Protein AF-A0AAZ3NYT5-F1 (afdb_monomer_lite)

Structure (mmCIF, N/CA/C/O backbone):
data_AF-A0AAZ3NYT5-F1
#
_entry.id   AF-A0AAZ3NYT5-F1
#
loop_
_atom_site.group_PDB
_atom_site.id
_atom_site.type_symbol
_atom_site.label_atom_id
_atom_site.label_alt_id
_atom_site.label_comp_id
_atom_site.label_asym_id
_atom_site.label_entity_id
_atom_site.label_seq_id
_atom_site.pdbx_PDB_ins_code
_atom_site.Cartn_x
_atom_site.Cartn_y
_atom_site.Cartn_z
_atom_site.occupancy
_atom_site.B_iso_or_equiv
_atom_site.auth_seq_id
_atom_site.auth_comp_id
_atom_site.auth_asym_id
_atom_site.auth_atom_id
_atom_site.pdbx_PDB_model_num
ATOM 1 N N . ILE A 1 1 ? -1.717 22.206 35.532 1.00 54.22 1 ILE A N 1
ATOM 2 C CA . ILE A 1 1 ? -1.823 22.555 34.088 1.00 54.22 1 ILE A CA 1
ATOM 3 C C . ILE A 1 1 ? -0.735 21.880 33.231 1.00 54.22 1 ILE A C 1
ATOM 5 O O . ILE A 1 1 ? -1.071 21.355 32.182 1.00 54.22 1 ILE A O 1
ATOM 9 N N . ARG A 1 2 ? 0.535 21.779 33.668 1.00 53.47 2 ARG A N 1
ATOM 10 C CA . ARG A 1 2 ? 1.625 21.187 32.848 1.00 53.47 2 ARG A CA 1
ATOM 11 C C . ARG A 1 2 ? 1.492 19.693 32.482 1.00 53.47 2 ARG A C 1
ATOM 13 O O . ARG A 1 2 ? 2.011 19.296 31.449 1.00 53.47 2 ARG A O 1
ATOM 20 N N . ALA A 1 3 ? 0.798 18.876 33.276 1.00 55.97 3 ALA A N 1
ATOM 21 C CA . ALA A 1 3 ? 0.643 17.443 32.987 1.00 55.97 3 ALA A CA 1
ATOM 22 C C . ALA A 1 3 ? -0.309 17.149 31.809 1.00 55.97 3 ALA A C 1
ATOM 24 O O . ALA A 1 3 ? -0.093 16.179 31.092 1.00 55.97 3 ALA A O 1
ATOM 25 N N . ASN A 1 4 ? -1.310 18.009 31.580 1.00 53.81 4 ASN A N 1
ATOM 26 C CA . ASN A 1 4 ? -2.371 17.767 30.595 1.00 53.81 4 ASN A CA 1
ATOM 27 C C . ASN A 1 4 ? -1.892 17.975 29.144 1.00 53.81 4 ASN A C 1
ATOM 29 O O . ASN A 1 4 ? -2.213 17.192 28.257 1.00 53.81 4 ASN A O 1
ATOM 33 N N . ILE A 1 5 ? -1.025 18.972 28.933 1.00 59.97 5 ILE A N 1
ATOM 34 C CA . ILE A 1 5 ? -0.416 19.279 27.626 1.00 59.97 5 ILE A CA 1
ATOM 35 C C . ILE A 1 5 ? 0.586 18.180 27.223 1.00 59.97 5 ILE A C 1
ATOM 37 O O . ILE A 1 5 ? 0.685 17.798 26.059 1.00 59.97 5 ILE A O 1
ATOM 41 N N . ALA A 1 6 ? 1.316 17.617 28.194 1.00 60.28 6 ALA A N 1
ATOM 42 C CA . ALA A 1 6 ? 2.251 16.519 27.943 1.00 60.28 6 ALA A CA 1
ATOM 43 C C . ALA A 1 6 ? 1.533 15.201 27.594 1.00 60.28 6 ALA A C 1
ATOM 45 O O . ALA A 1 6 ? 2.042 14.423 26.785 1.00 60.28 6 ALA A O 1
ATOM 46 N N . SER A 1 7 ? 0.354 14.942 28.173 1.00 62.31 7 SER A N 1
ATOM 47 C CA . SER A 1 7 ? -0.487 13.799 27.795 1.00 62.31 7 SER A CA 1
ATOM 48 C C . SER A 1 7 ? -1.161 13.981 26.436 1.00 62.31 7 SER A C 1
ATOM 50 O O . SER A 1 7 ? -1.215 13.019 25.674 1.00 62.31 7 SER A O 1
ATOM 52 N N . GLU A 1 8 ? -1.604 15.196 26.097 1.00 65.94 8 GLU A N 1
ATOM 53 C CA . GLU A 1 8 ? -2.096 15.525 24.750 1.00 65.94 8 GLU A CA 1
ATOM 54 C C . GLU A 1 8 ? -1.008 15.301 23.698 1.00 65.94 8 GLU A C 1
ATOM 56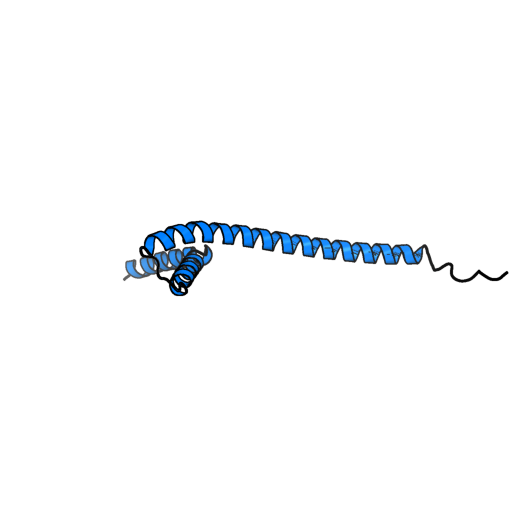 O O . GLU A 1 8 ? -1.253 14.615 22.711 1.00 65.94 8 GLU A O 1
ATOM 61 N N . SER A 1 9 ? 0.228 15.730 23.973 1.00 85.06 9 SER A N 1
ATOM 62 C CA . SER A 1 9 ? 1.361 15.505 23.070 1.00 85.06 9 SER A CA 1
ATOM 63 C C . SER A 1 9 ? 1.668 14.018 22.842 1.00 85.06 9 SER A C 1
ATOM 65 O O . SER A 1 9 ? 1.916 13.606 21.710 1.00 85.06 9 SER A O 1
ATOM 67 N N . LYS A 1 10 ? 1.613 13.179 23.888 1.00 89.50 10 LYS A N 1
ATOM 68 C CA . LYS A 1 10 ? 1.801 11.723 23.741 1.00 89.50 10 LYS A CA 1
ATOM 69 C C . LYS A 1 10 ? 0.672 11.073 22.944 1.00 89.50 10 LYS A C 1
ATOM 71 O O . LYS A 1 10 ? 0.935 10.200 22.121 1.00 89.50 10 LYS A O 1
ATOM 76 N N . ARG A 1 11 ? -0.571 11.498 23.178 1.00 90.19 11 ARG A N 1
ATOM 77 C CA . ARG A 1 11 ? -1.741 11.008 22.442 1.00 90.19 11 ARG A CA 1
ATOM 78 C C . ARG A 1 11 ? -1.658 11.380 20.963 1.00 90.19 11 ARG A C 1
ATOM 80 O O . ARG A 1 11 ? -1.862 10.512 20.125 1.00 90.19 11 ARG A O 1
ATOM 87 N N . GLU A 1 12 ? -1.317 12.625 20.646 1.00 92.81 12 GLU A N 1
ATOM 88 C CA . GLU A 1 12 ? -1.137 13.082 19.263 1.00 92.81 12 GLU A CA 1
ATOM 89 C C . GLU A 1 12 ? 0.006 12.351 18.560 1.00 92.81 12 GLU A C 1
ATOM 91 O O . GLU A 1 12 ? -0.140 11.951 17.409 1.00 92.81 12 GLU A O 1
ATOM 96 N N . GLN A 1 13 ? 1.135 12.129 19.239 1.00 91.94 13 GLN A N 1
ATOM 97 C CA . GLN A 1 13 ? 2.234 11.334 18.683 1.00 91.94 13 GLN A CA 1
ATOM 98 C C . GLN A 1 13 ? 1.791 9.903 18.373 1.00 91.94 13 GLN A C 1
ATOM 100 O O . GLN A 1 13 ? 2.121 9.380 17.310 1.00 91.94 13 GLN A O 1
ATOM 105 N N . PHE A 1 14 ? 1.020 9.284 19.270 1.00 92.94 14 PHE A N 1
ATOM 106 C CA . PHE A 1 14 ? 0.486 7.945 19.050 1.00 92.94 14 PHE A CA 1
ATOM 107 C C . PHE A 1 14 ? -0.517 7.913 17.892 1.00 92.94 14 PHE A C 1
ATOM 109 O O . PHE A 1 14 ? -0.440 7.033 17.043 1.00 92.94 14 PHE A O 1
ATOM 116 N N . GLN A 1 15 ? -1.401 8.906 17.798 1.00 92.38 15 GLN A N 1
ATOM 117 C CA . GLN A 1 15 ? -2.341 9.018 16.686 1.00 92.38 15 GLN A CA 1
ATOM 118 C C . GLN A 1 15 ? -1.611 9.180 15.345 1.00 92.38 15 GLN A C 1
ATOM 120 O O . GLN A 1 15 ? -1.868 8.416 14.421 1.00 92.38 15 GLN A O 1
ATOM 125 N N . ARG A 1 16 ? -0.639 10.097 15.262 1.00 92.75 16 ARG A N 1
ATOM 126 C CA . ARG A 1 16 ? 0.185 10.286 14.056 1.00 92.75 16 ARG A CA 1
ATOM 127 C C . ARG A 1 16 ? 0.961 9.031 13.681 1.00 92.75 16 ARG A C 1
ATOM 129 O O . ARG A 1 16 ? 1.182 8.780 12.503 1.00 92.75 16 ARG A O 1
ATOM 136 N N . TYR A 1 17 ? 1.411 8.262 14.670 1.00 92.56 17 TYR A N 1
ATOM 137 C CA . TYR A 1 17 ? 2.058 6.979 14.426 1.00 92.56 17 TYR A CA 1
ATOM 138 C C . TYR A 1 17 ? 1.090 5.984 13.777 1.00 92.56 17 TYR A C 1
ATOM 140 O O . TYR A 1 17 ? 1.448 5.386 12.767 1.00 92.56 17 TYR A O 1
ATOM 148 N N . LEU A 1 18 ? -0.131 5.847 14.304 1.00 92.00 18 LEU A N 1
ATOM 149 C CA . LEU A 1 18 ? -1.149 4.960 13.731 1.00 92.00 18 LEU A CA 1
ATOM 150 C C . LEU A 1 18 ? -1.580 5.391 12.324 1.00 92.00 18 LEU A C 1
ATOM 152 O O . LEU A 1 18 ? -1.759 4.534 11.463 1.00 92.00 18 LEU A O 1
ATOM 156 N N . GLU A 1 19 ? -1.713 6.698 12.088 1.00 86.94 19 GLU A N 1
ATOM 157 C CA . GLU A 1 19 ? -1.972 7.273 10.761 1.00 86.94 19 GLU A CA 1
ATOM 158 C C . GLU A 1 19 ? -0.822 6.959 9.800 1.00 86.94 19 GLU A C 1
ATOM 160 O O . GLU A 1 19 ? -1.035 6.370 8.746 1.00 86.94 19 GLU A O 1
ATOM 165 N N . LYS A 1 20 ? 0.422 7.274 10.185 1.00 83.94 20 LYS A N 1
ATOM 166 C CA . LYS A 1 20 ? 1.601 7.045 9.339 1.00 83.94 20 LYS A CA 1
ATOM 167 C C . LYS A 1 20 ? 1.846 5.562 9.049 1.00 83.94 20 LYS A C 1
ATOM 169 O O . LYS A 1 20 ? 2.383 5.237 7.998 1.00 83.94 20 LYS A O 1
ATOM 174 N N . ALA A 1 21 ? 1.498 4.680 9.981 1.00 84.25 21 ALA A N 1
ATOM 175 C CA . ALA A 1 21 ? 1.612 3.235 9.816 1.00 84.25 21 ALA A CA 1
ATOM 176 C C . ALA A 1 21 ? 0.416 2.606 9.072 1.00 84.25 21 ALA A C 1
ATOM 178 O O . ALA A 1 21 ? 0.377 1.387 8.943 1.00 84.25 21 ALA A O 1
ATOM 179 N N . GLY A 1 22 ? -0.576 3.394 8.631 1.00 84.88 22 GLY A N 1
ATOM 180 C CA . GLY A 1 22 ? -1.739 2.898 7.881 1.00 84.88 22 GLY A CA 1
ATOM 181 C C . GLY A 1 22 ? -2.734 2.075 8.710 1.00 84.88 22 GLY A C 1
ATOM 182 O O . GLY A 1 22 ? -3.626 1.426 8.159 1.00 84.88 22 GLY A O 1
ATOM 183 N N . VAL A 1 23 ? -2.616 2.088 10.045 1.00 88.88 23 VAL A N 1
ATOM 184 C CA . VAL A 1 23 ? -3.490 1.311 10.942 1.00 88.88 23 VAL A CA 1
ATOM 185 C C . VAL A 1 23 ? -4.919 1.841 10.890 1.00 88.88 23 VAL A C 1
ATOM 187 O O . VAL A 1 23 ? -5.866 1.056 10.859 1.00 88.88 23 VAL A O 1
ATOM 190 N N . LEU A 1 24 ? -5.086 3.168 10.868 1.00 89.38 24 LEU A N 1
ATOM 191 C CA . LEU A 1 24 ? -6.415 3.780 10.803 1.00 89.38 24 LEU A CA 1
ATOM 192 C C . LEU A 1 24 ? -7.107 3.494 9.468 1.00 89.38 24 LEU A C 1
ATOM 194 O O . LEU A 1 24 ? -8.293 3.169 9.466 1.00 89.38 24 LEU A O 1
ATOM 198 N N . ASP A 1 25 ? -6.368 3.545 8.360 1.00 85.62 25 ASP A N 1
ATOM 199 C CA . ASP A 1 25 ? -6.907 3.258 7.029 1.00 85.62 25 ASP A CA 1
ATOM 200 C C . ASP A 1 25 ? -7.318 1.787 6.905 1.00 85.62 25 ASP A C 1
ATOM 202 O O . ASP A 1 25 ? -8.416 1.486 6.441 1.00 85.62 25 ASP A O 1
ATOM 206 N N . SER A 1 26 ? -6.498 0.870 7.428 1.00 88.06 26 SER A N 1
ATOM 207 C CA . SER A 1 26 ? -6.813 -0.565 7.460 1.00 88.06 26 SER A CA 1
ATOM 208 C C . SER A 1 26 ? -8.065 -0.859 8.293 1.00 88.06 26 SER A C 1
ATOM 210 O O . SER A 1 26 ? -8.962 -1.572 7.844 1.00 88.06 26 SER A O 1
ATOM 212 N N . LEU A 1 27 ? -8.167 -0.277 9.496 1.00 91.00 27 LEU A N 1
ATOM 213 C CA . LEU A 1 27 ? -9.357 -0.410 10.343 1.00 91.00 27 LEU A CA 1
ATOM 214 C C . LEU A 1 27 ? -10.602 0.162 9.658 1.00 91.00 27 LEU A C 1
ATOM 216 O O . LEU A 1 27 ? -11.664 -0.456 9.707 1.00 91.00 27 LEU A O 1
ATOM 220 N N . THR A 1 28 ? -10.467 1.319 9.008 1.00 90.56 28 THR A N 1
ATOM 221 C CA . THR A 1 28 ? -11.563 1.962 8.277 1.00 90.56 28 THR A CA 1
ATOM 222 C C . THR A 1 28 ? -12.028 1.086 7.120 1.00 90.56 28 THR A C 1
ATOM 224 O O . THR A 1 28 ? -13.226 0.860 6.994 1.00 90.56 28 THR A O 1
ATOM 227 N N . SER A 1 29 ? -11.101 0.529 6.336 1.00 88.81 29 SER A N 1
ATOM 228 C CA . SER A 1 29 ? -11.401 -0.365 5.213 1.00 88.81 29 SER A CA 1
ATOM 229 C C . SER A 1 29 ? -12.163 -1.619 5.655 1.00 88.81 29 SER A C 1
ATOM 231 O O . SER A 1 29 ? -13.224 -1.923 5.114 1.00 88.81 29 SER A O 1
ATOM 233 N N . VAL A 1 30 ? -11.704 -2.303 6.710 1.00 91.38 30 VAL A N 1
ATOM 234 C CA . VAL A 1 30 ? -12.381 -3.510 7.223 1.00 91.38 30 VAL A CA 1
ATOM 235 C C . VAL A 1 30 ? -13.771 -3.193 7.784 1.00 91.38 30 VAL A C 1
ATOM 237 O O . VAL A 1 30 ? -14.710 -3.969 7.596 1.00 91.38 30 VAL A O 1
ATOM 240 N N . LEU A 1 31 ? -13.931 -2.052 8.462 1.00 92.25 31 LEU A N 1
ATOM 241 C CA . LEU A 1 31 ? -15.243 -1.599 8.933 1.00 92.25 31 LEU A CA 1
ATOM 242 C C . LEU A 1 31 ? -16.173 -1.234 7.771 1.00 92.25 31 LEU A C 1
ATOM 244 O O . LEU A 1 31 ? -17.370 -1.502 7.862 1.00 92.25 31 LEU A O 1
ATOM 248 N N . LEU A 1 32 ? -15.636 -0.662 6.691 1.00 90.81 32 LEU A N 1
ATOM 249 C CA . LEU A 1 32 ? -16.385 -0.379 5.470 1.00 90.81 32 LEU A CA 1
ATOM 250 C C . LEU A 1 32 ? -16.856 -1.677 4.809 1.00 90.81 32 LEU A C 1
ATOM 252 O O . LEU A 1 32 ? -18.039 -1.805 4.521 1.00 90.81 32 LEU A O 1
ATOM 256 N N . ALA A 1 33 ? -15.975 -2.672 4.675 1.00 90.25 33 ALA A N 1
ATOM 257 C CA . ALA A 1 33 ? -16.320 -3.989 4.142 1.00 90.25 33 ALA A CA 1
ATOM 258 C C . ALA A 1 33 ? -17.426 -4.661 4.974 1.00 90.25 33 ALA A C 1
ATOM 260 O O . ALA A 1 33 ? -18.414 -5.159 4.437 1.00 90.25 33 ALA A O 1
ATOM 261 N N . LEU A 1 34 ? -17.327 -4.594 6.308 1.00 93.25 34 LEU A N 1
ATOM 262 C CA . LEU A 1 34 ? -18.396 -5.075 7.184 1.00 93.25 34 LEU A CA 1
ATOM 263 C C . LEU A 1 34 ? -19.695 -4.276 6.998 1.00 93.25 34 LEU A C 1
ATOM 265 O O . LEU A 1 34 ? -20.786 -4.838 7.110 1.00 93.25 34 LEU A O 1
ATOM 269 N N . TYR A 1 35 ? -19.610 -2.966 6.763 1.00 92.19 35 TYR A N 1
ATOM 270 C CA . TYR A 1 35 ? -20.768 -2.106 6.524 1.00 92.19 35 TYR A CA 1
ATOM 271 C C . TYR A 1 35 ? -21.458 -2.415 5.190 1.00 92.19 35 TYR A C 1
ATOM 273 O O . TYR A 1 35 ? -22.688 -2.460 5.154 1.00 92.19 35 TYR A O 1
ATOM 281 N N . GLU A 1 36 ? -20.691 -2.692 4.142 1.00 92.38 36 GLU A N 1
ATOM 282 C CA . GLU A 1 36 ? -21.186 -3.044 2.811 1.00 92.38 36 GLU A CA 1
ATOM 283 C C . GLU A 1 36 ? -21.808 -4.440 2.762 1.00 92.38 36 GLU A C 1
ATOM 285 O O . GLU A 1 36 ? -22.612 -4.704 1.868 1.00 92.38 36 GLU A O 1
ATOM 290 N N . GLU A 1 37 ? -21.512 -5.306 3.742 1.00 91.69 37 GLU A N 1
ATOM 291 C CA . GLU A 1 37 ? -22.027 -6.665 3.674 1.00 91.69 37 GLU A CA 1
ATOM 292 C C . GLU A 1 37 ? -23.552 -6.752 3.708 1.00 91.69 37 GLU A C 1
ATOM 294 O O . GLU A 1 37 ? -24.208 -6.213 4.614 1.00 91.69 37 GLU A O 1
ATOM 299 N N . THR A 1 38 ? -24.086 -7.467 2.717 1.00 84.44 38 THR A N 1
ATOM 300 C CA . THR A 1 38 ? -25.529 -7.621 2.477 1.00 84.44 38 THR A CA 1
ATOM 301 C C . THR A 1 38 ? -26.168 -8.536 3.516 1.00 84.44 38 THR A C 1
ATOM 303 O O . THR A 1 38 ? -27.241 -8.230 4.038 1.00 84.44 38 THR A O 1
ATOM 306 N N . GLU A 1 39 ? -25.461 -9.602 3.893 1.00 90.38 39 GLU A N 1
ATOM 307 C CA . GLU A 1 39 ? -25.802 -10.480 5.006 1.00 90.38 39 GLU A CA 1
ATOM 308 C C . GLU A 1 39 ? -24.818 -10.245 6.151 1.00 90.38 39 GLU A C 1
ATOM 310 O O . GLU A 1 39 ? -23.648 -10.624 6.090 1.00 90.38 39 GLU A O 1
ATOM 315 N N . LYS A 1 40 ? -25.280 -9.589 7.224 1.00 89.00 40 LYS A N 1
ATOM 316 C CA . LYS A 1 40 ? -24.402 -9.294 8.360 1.00 89.00 40 LYS A CA 1
ATOM 317 C C . LYS A 1 40 ? -23.929 -10.593 9.019 1.00 89.00 40 LYS A C 1
ATOM 319 O O . LYS A 1 40 ? -24.764 -11.422 9.386 1.00 89.00 40 LYS A O 1
ATOM 324 N N . PRO A 1 41 ? -22.612 -10.762 9.235 1.00 89.62 41 PRO A N 1
ATOM 325 C CA . PRO A 1 41 ? -22.093 -11.957 9.872 1.00 89.62 41 PRO A CA 1
ATOM 326 C C . PRO A 1 41 ? -22.625 -12.062 11.302 1.00 89.62 41 PRO A C 1
ATOM 328 O O . PRO A 1 41 ? -22.625 -11.086 12.054 1.00 89.62 41 PRO A O 1
ATOM 331 N N . ASN A 1 42 ? -22.999 -13.278 11.706 1.00 89.12 42 ASN A N 1
ATOM 332 C CA . ASN A 1 42 ? -23.472 -13.566 13.066 1.00 89.12 42 ASN A CA 1
ATOM 333 C C . ASN A 1 42 ? -22.450 -13.168 14.146 1.00 89.12 42 ASN A C 1
ATOM 335 O O . ASN A 1 42 ? -22.827 -12.866 15.276 1.00 89.12 42 ASN A O 1
ATOM 339 N N . ASN A 1 43 ? -21.158 -13.155 13.797 1.00 92.81 43 ASN A N 1
ATOM 340 C CA . ASN A 1 43 ? -20.092 -12.646 14.647 1.00 92.81 43 ASN A CA 1
ATOM 341 C C . ASN A 1 43 ? -19.225 -11.626 13.894 1.00 92.81 43 ASN A C 1
ATOM 343 O O . ASN A 1 43 ? -18.236 -11.974 13.247 1.00 92.81 43 ASN A O 1
ATOM 347 N N . ALA A 1 44 ? -19.575 -10.347 14.025 1.00 91.25 44 ALA A N 1
ATOM 348 C CA . ALA A 1 44 ? -18.809 -9.240 13.456 1.00 91.25 44 ALA A CA 1
ATOM 349 C C . ALA A 1 44 ? -17.352 -9.204 13.948 1.00 91.25 44 ALA A C 1
ATOM 351 O O . ALA A 1 44 ? -16.451 -8.841 13.198 1.00 91.25 44 ALA A O 1
ATOM 352 N N . LEU A 1 45 ? -17.094 -9.606 15.195 1.00 91.00 45 LEU A N 1
ATOM 353 C CA . LEU A 1 45 ? -15.750 -9.554 15.763 1.00 91.00 45 LEU A CA 1
ATOM 354 C C . LEU A 1 45 ? -14.812 -10.567 15.091 1.00 91.00 45 LEU A C 1
ATOM 356 O O . LEU A 1 45 ? -13.633 -10.277 14.893 1.00 91.00 45 LEU A O 1
ATOM 360 N N . ASP A 1 46 ? -15.329 -11.738 14.718 1.00 92.69 46 ASP A N 1
ATOM 361 C CA . ASP A 1 46 ? -14.549 -12.739 13.986 1.00 92.69 46 ASP A CA 1
AT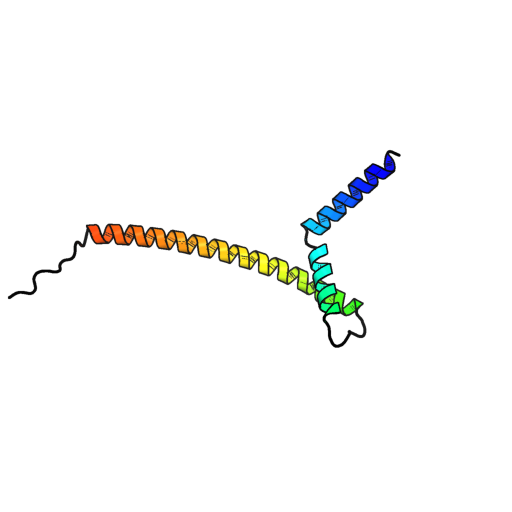OM 362 C C . ASP A 1 46 ? -14.319 -12.324 12.529 1.00 92.69 46 ASP A C 1
ATOM 364 O O . ASP A 1 46 ? -13.208 -12.502 12.028 1.00 92.69 46 ASP A O 1
ATOM 368 N N . PHE A 1 47 ? -15.303 -11.675 11.892 1.00 91.94 47 PHE A N 1
ATOM 369 C CA . PHE A 1 47 ? -15.124 -11.054 10.575 1.00 91.94 47 PHE A CA 1
ATOM 370 C C . PHE A 1 47 ? -13.962 -10.054 10.587 1.00 91.94 47 PHE A C 1
ATOM 372 O O . PHE A 1 47 ? -13.066 -10.146 9.745 1.00 91.94 47 PHE A O 1
ATOM 379 N N . LEU A 1 48 ? -13.930 -9.149 11.578 1.00 90.88 48 LEU A N 1
ATOM 380 C CA . LEU A 1 48 ? -12.845 -8.178 11.729 1.00 90.88 48 LEU A CA 1
ATOM 381 C C . LEU A 1 48 ? -11.487 -8.872 11.873 1.00 90.88 48 LEU A C 1
ATOM 383 O O . LEU A 1 48 ? -10.557 -8.520 11.158 1.00 90.88 48 LEU A O 1
ATOM 387 N N . LYS A 1 49 ? -11.356 -9.865 12.764 1.00 88.75 49 LYS A N 1
ATOM 388 C CA . LYS A 1 49 ? -10.078 -10.575 12.979 1.00 88.75 49 LYS A CA 1
ATOM 389 C C . LYS A 1 49 ? -9.536 -11.201 11.695 1.00 88.75 49 LYS A C 1
ATOM 391 O O . LYS A 1 49 ? -8.336 -11.131 11.452 1.00 88.75 49 LYS A O 1
ATOM 396 N N . GLN A 1 50 ? -10.410 -11.818 10.902 1.00 87.69 50 GLN A N 1
ATOM 397 C CA . GLN A 1 50 ? -10.026 -12.449 9.640 1.00 87.69 50 GLN A CA 1
ATOM 398 C C . GLN A 1 50 ? -9.576 -11.404 8.615 1.00 87.69 50 GLN A C 1
ATOM 400 O O . GLN A 1 50 ? -8.494 -11.528 8.048 1.00 87.69 50 GLN A O 1
ATOM 405 N N . HIS A 1 51 ? -10.360 -10.341 8.434 1.00 86.31 51 HIS A N 1
ATOM 406 C CA . HIS A 1 51 ? -10.092 -9.327 7.414 1.00 86.31 51 HIS A CA 1
ATOM 407 C C . HIS A 1 51 ? -8.921 -8.406 7.773 1.00 86.31 51 HIS A C 1
ATOM 409 O O . HIS A 1 51 ? -8.170 -8.014 6.887 1.00 86.31 51 HIS A O 1
ATOM 415 N N . LEU A 1 52 ? -8.685 -8.122 9.058 1.00 85.00 52 LEU A N 1
ATOM 416 C CA . LEU A 1 52 ? -7.482 -7.407 9.501 1.00 85.00 52 LEU A CA 1
ATOM 417 C C . LEU A 1 52 ? -6.194 -8.196 9.226 1.00 85.00 52 LEU A C 1
ATOM 419 O O . LEU A 1 52 ? -5.170 -7.589 8.923 1.00 85.00 52 LEU A O 1
ATOM 423 N N . GLY A 1 53 ? -6.237 -9.530 9.323 1.00 74.00 53 GLY A N 1
ATOM 424 C CA . GLY A 1 53 ? -5.090 -10.381 8.997 1.00 74.00 53 GLY A CA 1
ATOM 425 C C . GLY A 1 53 ? -4.716 -10.339 7.513 1.00 74.00 53 GLY A C 1
ATOM 426 O O . GLY A 1 53 ? -3.539 -10.416 7.182 1.00 74.00 53 GLY A O 1
ATOM 427 N N . VAL A 1 54 ? -5.706 -10.171 6.632 1.00 70.38 54 VAL A N 1
ATOM 428 C CA . VAL A 1 54 ? -5.514 -10.119 5.173 1.00 70.38 54 VAL A CA 1
ATOM 429 C C . VAL A 1 54 ? -5.163 -8.707 4.694 1.00 70.38 54 VAL A C 1
ATOM 431 O O . VAL A 1 54 ? -4.246 -8.547 3.892 1.00 70.38 54 VAL A O 1
ATOM 434 N N . ALA A 1 55 ? -5.814 -7.676 5.240 1.00 66.69 55 ALA A N 1
ATOM 435 C CA . ALA A 1 55 ? -5.599 -6.281 4.846 1.00 66.69 55 ALA A CA 1
ATOM 436 C C . ALA A 1 55 ? -4.137 -5.821 5.027 1.00 66.69 55 ALA A C 1
ATOM 438 O O . ALA A 1 55 ? -3.620 -5.044 4.226 1.00 66.69 55 ALA A O 1
ATOM 439 N N . GLY A 1 56 ? -3.442 -6.331 6.052 1.00 63.34 56 GLY A N 1
ATOM 440 C CA . GLY A 1 56 ? -2.018 -6.044 6.257 1.00 63.34 56 GLY A CA 1
ATOM 441 C C . GLY A 1 56 ? -1.101 -6.659 5.191 1.00 63.34 56 GLY A C 1
ATOM 442 O O . GLY A 1 56 ? -0.045 -6.101 4.902 1.00 63.34 56 GLY A O 1
ATOM 443 N N . GLN A 1 57 ? -1.507 -7.780 4.592 1.00 63.66 57 GLN A N 1
ATOM 444 C CA . GLN A 1 57 ? -0.755 -8.48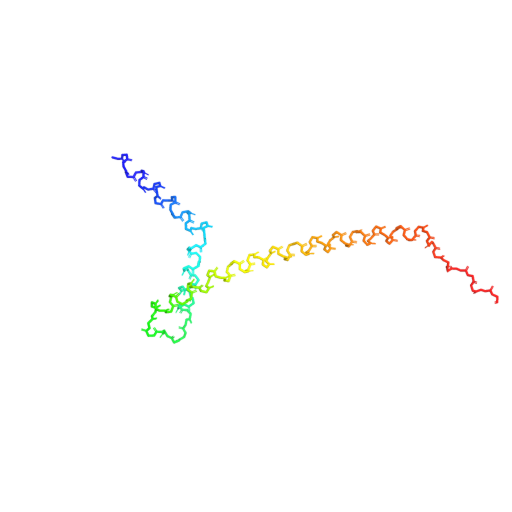0 3.550 1.00 63.66 57 GLN A CA 1
ATOM 445 C C . GLN A 1 57 ? -0.918 -7.778 2.194 1.00 63.66 57 GLN A C 1
ATOM 447 O O . GLN A 1 57 ? 0.068 -7.508 1.512 1.00 63.66 57 GLN A O 1
ATOM 452 N N . GLU A 1 58 ? -2.154 -7.402 1.849 1.00 63.59 58 GLU A N 1
ATOM 453 C CA . GLU A 1 58 ? -2.462 -6.717 0.587 1.00 63.59 58 GLU A CA 1
ATOM 454 C C . GLU A 1 58 ? -1.750 -5.366 0.469 1.00 63.59 58 GLU A C 1
ATOM 456 O O . GLU A 1 58 ? -1.285 -5.011 -0.612 1.00 63.59 58 GLU A O 1
ATOM 461 N N . SER A 1 59 ? -1.618 -4.624 1.573 1.00 66.75 59 SER A N 1
ATOM 462 C CA . SER A 1 59 ? -0.911 -3.337 1.592 1.00 66.75 59 SER A CA 1
ATOM 463 C C . SER A 1 59 ? 0.576 -3.485 1.230 1.00 66.75 59 SER A C 1
ATOM 465 O O . SER A 1 59 ? 1.086 -2.786 0.355 1.00 66.75 59 SER A O 1
ATOM 467 N N . ALA A 1 60 ? 1.269 -4.457 1.829 1.00 70.25 60 ALA A N 1
ATOM 468 C CA . ALA A 1 60 ? 2.685 -4.697 1.553 1.00 70.25 60 ALA A CA 1
ATOM 469 C C . ALA A 1 60 ? 2.921 -5.180 0.111 1.00 70.25 60 ALA A C 1
ATOM 471 O O . ALA A 1 60 ? 3.846 -4.718 -0.562 1.00 70.25 60 ALA A O 1
ATOM 472 N N . ASP A 1 61 ? 2.059 -6.072 -0.379 1.00 75.06 61 ASP A N 1
ATOM 473 C CA . ASP A 1 61 ? 2.146 -6.590 -1.744 1.00 75.06 61 ASP A CA 1
ATOM 474 C C . ASP A 1 61 ? 1.836 -5.497 -2.777 1.00 75.06 61 ASP A C 1
ATOM 476 O O . ASP A 1 61 ? 2.515 -5.389 -3.801 1.00 75.06 61 ASP A O 1
ATOM 480 N N . THR A 1 62 ? 0.852 -4.634 -2.508 1.00 75.62 62 THR A N 1
ATOM 481 C CA . THR A 1 62 ? 0.527 -3.511 -3.401 1.00 75.62 62 THR A CA 1
ATOM 482 C C . THR A 1 62 ? 1.631 -2.457 -3.439 1.00 75.62 62 THR A C 1
ATOM 484 O O . THR A 1 62 ? 1.945 -1.965 -4.525 1.00 75.62 62 THR A O 1
ATOM 487 N N . GLU A 1 63 ? 2.276 -2.143 -2.314 1.00 81.00 63 GLU A N 1
ATOM 488 C CA . GLU A 1 63 ? 3.448 -1.257 -2.286 1.00 81.00 63 GLU A CA 1
ATOM 489 C C . GLU A 1 63 ? 4.632 -1.832 -3.080 1.00 81.00 63 GLU A C 1
ATOM 491 O O . GLU A 1 63 ? 5.249 -1.111 -3.875 1.00 81.00 63 GLU A O 1
ATOM 496 N N . ALA A 1 64 ? 4.921 -3.128 -2.920 1.00 83.88 64 ALA A N 1
ATOM 497 C CA . ALA A 1 64 ? 5.972 -3.814 -3.669 1.00 83.88 64 ALA A CA 1
ATOM 498 C C . ALA A 1 64 ? 5.691 -3.798 -5.181 1.00 83.88 64 ALA A C 1
ATOM 500 O O . ALA A 1 64 ? 6.540 -3.383 -5.970 1.00 83.88 64 ALA A O 1
ATOM 501 N N . LEU A 1 65 ? 4.461 -4.132 -5.584 1.00 89.94 65 LEU A N 1
ATOM 502 C CA . LEU A 1 65 ? 4.028 -4.081 -6.983 1.00 89.94 65 LEU A CA 1
ATOM 503 C C . LEU A 1 65 ? 4.116 -2.667 -7.576 1.00 89.94 65 LEU A C 1
ATOM 505 O O . LEU A 1 65 ? 4.504 -2.496 -8.734 1.00 89.94 65 LEU A O 1
ATOM 509 N N . GLN A 1 66 ? 3.779 -1.630 -6.803 1.00 90.00 66 GLN A N 1
ATOM 510 C CA . GLN A 1 66 ? 3.938 -0.245 -7.249 1.00 90.00 66 GLN A CA 1
ATOM 511 C C . GLN A 1 66 ? 5.406 0.132 -7.451 1.00 90.00 66 GLN A C 1
ATOM 513 O O . GLN A 1 66 ? 5.716 0.865 -8.395 1.00 90.00 66 GLN A O 1
ATOM 518 N N . GLN A 1 67 ? 6.305 -0.342 -6.586 1.00 92.38 67 GLN A N 1
ATOM 519 C CA . GLN A 1 67 ? 7.739 -0.125 -6.752 1.00 92.38 67 GLN A CA 1
ATOM 520 C C . GLN A 1 67 ? 8.258 -0.821 -8.014 1.00 92.38 67 GLN A C 1
ATOM 522 O O . GLN A 1 67 ? 8.901 -0.169 -8.835 1.00 92.38 67 GLN A O 1
ATOM 527 N N . ASP A 1 68 ? 7.886 -2.081 -8.235 1.00 93.00 68 ASP A N 1
ATOM 528 C CA . ASP A 1 68 ? 8.275 -2.831 -9.432 1.00 93.00 68 ASP A CA 1
ATOM 529 C C . ASP A 1 68 ? 7.779 -2.157 -10.720 1.00 93.00 68 ASP A C 1
ATOM 531 O O . ASP A 1 68 ? 8.508 -2.057 -11.711 1.00 93.00 68 ASP A O 1
ATOM 535 N N . LEU A 1 69 ? 6.551 -1.625 -10.713 1.00 94.44 69 LEU A N 1
ATOM 536 C CA . LEU A 1 69 ? 6.013 -0.860 -11.839 1.00 94.44 69 LEU A CA 1
ATOM 537 C C . LEU A 1 69 ? 6.815 0.416 -12.116 1.00 94.44 69 LEU A C 1
ATOM 539 O O . LEU A 1 69 ? 7.017 0.757 -13.286 1.00 94.44 69 LEU A O 1
ATOM 543 N N . ARG A 1 70 ? 7.256 1.131 -11.073 1.00 95.00 70 ARG A N 1
ATOM 544 C CA . ARG A 1 70 ? 8.120 2.314 -11.227 1.00 95.00 70 ARG A CA 1
ATOM 545 C C . ARG A 1 70 ? 9.456 1.923 -11.853 1.00 95.00 70 ARG A C 1
ATOM 547 O O . ARG A 1 70 ? 9.852 2.523 -12.853 1.00 95.00 70 ARG A O 1
ATOM 554 N N . ASP A 1 71 ? 10.088 0.881 -11.328 1.00 96.06 71 ASP A N 1
ATOM 555 C CA . ASP A 1 71 ? 11.400 0.422 -11.782 1.00 96.06 71 ASP A CA 1
ATOM 556 C C . ASP A 1 71 ? 11.350 -0.079 -13.234 1.00 96.06 71 ASP A C 1
ATOM 558 O O . ASP A 1 71 ? 12.210 0.262 -14.051 1.00 96.06 71 ASP A O 1
ATOM 562 N N . MET A 1 72 ? 10.311 -0.838 -13.602 1.00 95.38 72 MET A N 1
ATOM 563 C CA . MET A 1 72 ? 10.116 -1.301 -14.979 1.00 95.38 72 MET A CA 1
ATOM 564 C C . MET A 1 72 ? 9.878 -0.149 -15.953 1.00 95.38 72 MET A C 1
ATOM 566 O O . MET A 1 72 ? 10.479 -0.137 -17.028 1.00 95.38 72 MET A O 1
ATOM 570 N N . ARG A 1 73 ? 9.061 0.847 -15.585 1.00 96.31 73 ARG A N 1
ATOM 571 C CA . ARG A 1 73 ? 8.839 2.039 -16.424 1.00 96.31 73 ARG A CA 1
ATOM 572 C C . ARG A 1 73 ? 10.137 2.801 -16.665 1.00 96.31 73 ARG A C 1
ATOM 574 O O . ARG A 1 73 ? 10.447 3.100 -17.816 1.00 96.31 73 ARG A O 1
ATOM 581 N N . GLN A 1 74 ? 10.931 3.020 -15.619 1.00 97.50 74 GLN A N 1
ATOM 582 C CA . GLN A 1 74 ? 12.236 3.667 -15.747 1.00 97.50 74 GLN A CA 1
ATOM 583 C C . GLN A 1 74 ? 13.164 2.878 -16.684 1.00 97.50 74 GLN A C 1
ATOM 585 O O . GLN A 1 74 ? 13.845 3.452 -17.535 1.00 97.50 74 GLN A O 1
ATOM 590 N N . ARG A 1 75 ? 13.172 1.545 -16.580 1.00 96.38 75 ARG A N 1
ATOM 591 C CA . ARG A 1 75 ? 13.974 0.682 -17.459 1.00 96.38 75 ARG A CA 1
ATOM 592 C C . ARG A 1 75 ? 13.525 0.763 -18.915 1.00 96.38 75 ARG A C 1
ATOM 594 O O . ARG A 1 75 ? 14.369 0.827 -19.807 1.00 96.38 75 ARG A O 1
ATOM 601 N N . CYS A 1 76 ? 12.215 0.785 -19.156 1.00 96.00 76 CYS A N 1
ATOM 602 C CA . CYS A 1 76 ? 11.643 0.978 -20.485 1.00 96.00 76 CYS A CA 1
ATOM 603 C C . CYS A 1 76 ? 12.052 2.324 -21.090 1.00 96.00 76 CYS A C 1
ATOM 605 O O . CYS A 1 76 ? 12.420 2.364 -22.261 1.00 96.00 76 CYS A O 1
ATOM 607 N N . GLU A 1 77 ? 12.024 3.403 -20.308 1.00 97.25 77 GLU A N 1
ATOM 608 C CA . GLU A 1 77 ? 12.443 4.735 -20.759 1.00 97.25 77 GLU A CA 1
ATOM 609 C C . GLU A 1 77 ? 13.925 4.761 -21.148 1.00 97.25 77 GLU A C 1
ATOM 611 O O . GLU A 1 77 ? 14.260 5.182 -22.257 1.00 97.25 77 GLU A O 1
ATOM 616 N N . LEU A 1 78 ? 14.801 4.221 -20.294 1.00 97.25 78 LEU A N 1
ATOM 617 C CA . LEU A 1 78 ? 16.238 4.124 -20.572 1.00 97.25 78 LEU A CA 1
ATOM 618 C C . LEU A 1 78 ? 16.521 3.309 -21.837 1.00 97.25 78 LEU A C 1
ATOM 620 O O . LEU A 1 78 ? 17.294 3.730 -22.699 1.00 97.25 78 LEU A O 1
ATOM 624 N N . LEU A 1 79 ? 15.867 2.152 -21.973 1.00 97.00 79 LEU A N 1
ATOM 625 C CA . LEU A 1 79 ? 16.009 1.311 -23.157 1.00 97.00 79 LEU A CA 1
ATOM 626 C C . LEU A 1 79 ? 15.484 2.014 -24.408 1.00 97.00 79 LEU A C 1
ATOM 628 O O . LEU A 1 79 ? 16.112 1.907 -25.455 1.00 97.00 79 LEU A O 1
ATOM 632 N N . ALA A 1 80 ? 14.367 2.741 -24.329 1.00 96.62 80 ALA A N 1
ATOM 633 C CA . ALA A 1 80 ? 13.821 3.489 -25.458 1.00 96.62 80 ALA A CA 1
ATOM 634 C C . ALA A 1 80 ? 14.768 4.609 -25.914 1.00 96.62 80 ALA A C 1
ATOM 636 O O . ALA A 1 80 ? 14.977 4.795 -27.118 1.00 96.62 80 ALA A O 1
ATOM 637 N N . GLU A 1 81 ? 15.383 5.321 -24.969 1.00 96.88 81 GLU A N 1
ATOM 638 C CA . GLU A 1 81 ? 16.371 6.358 -25.257 1.00 96.88 81 GLU A CA 1
ATOM 639 C C . GLU A 1 81 ? 17.647 5.772 -25.873 1.00 96.88 81 GLU A C 1
ATOM 641 O O . GLU A 1 81 ? 18.144 6.276 -26.888 1.00 96.88 81 GLU A O 1
ATOM 646 N N . GLU A 1 82 ? 18.137 4.652 -25.339 1.00 96.31 82 GLU A N 1
ATOM 647 C CA . GLU A 1 82 ? 19.272 3.945 -25.919 1.00 96.31 82 GLU A CA 1
ATOM 648 C C . GLU A 1 82 ? 18.960 3.441 -27.332 1.00 96.31 82 GLU A C 1
ATOM 650 O O . GLU A 1 82 ? 19.764 3.642 -28.245 1.00 96.31 82 GLU A O 1
ATOM 655 N N . ASN A 1 83 ? 17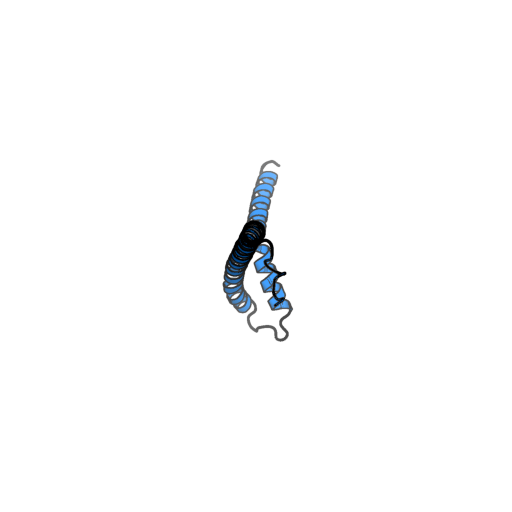.776 2.866 -27.551 1.00 96.06 83 ASN A N 1
ATOM 656 C CA . ASN A 1 83 ? 17.344 2.400 -28.867 1.00 96.06 83 ASN A CA 1
ATOM 657 C C . ASN A 1 83 ? 17.294 3.558 -29.869 1.00 96.06 83 ASN A C 1
ATOM 659 O O . ASN A 1 83 ? 17.786 3.439 -30.990 1.00 96.06 83 ASN A O 1
ATOM 663 N N . LYS A 1 84 ? 16.760 4.714 -29.457 1.00 95.75 84 LYS A N 1
ATOM 664 C CA . LYS A 1 84 ? 16.748 5.936 -30.271 1.00 95.75 84 LYS A CA 1
ATOM 665 C C . LYS A 1 84 ? 18.168 6.387 -30.614 1.00 95.75 84 LYS A C 1
ATOM 667 O O . LYS A 1 84 ? 18.457 6.687 -31.772 1.00 95.75 84 LYS A O 1
ATOM 672 N N . ARG A 1 85 ? 19.078 6.394 -29.635 1.00 94.88 85 ARG A N 1
ATOM 673 C CA . ARG A 1 85 ? 20.492 6.744 -29.840 1.00 94.88 85 ARG A CA 1
ATOM 674 C C . ARG A 1 85 ? 21.172 5.784 -30.815 1.00 94.88 85 AR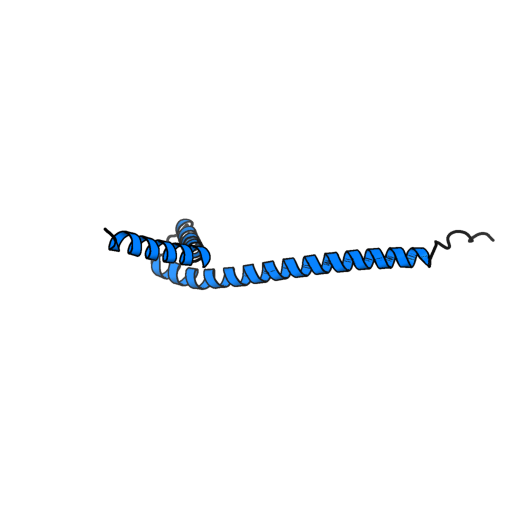G A C 1
ATOM 676 O O . ARG A 1 85 ? 21.902 6.232 -31.696 1.00 94.88 85 ARG A O 1
ATOM 683 N N . LEU A 1 86 ? 20.946 4.482 -30.662 1.00 93.00 86 LEU A N 1
ATOM 684 C CA . LEU A 1 86 ? 21.520 3.454 -31.527 1.00 93.00 86 LEU A CA 1
ATOM 685 C C . LEU A 1 86 ? 20.976 3.561 -32.951 1.00 93.00 86 LEU A C 1
ATOM 687 O O . LEU A 1 86 ? 21.780 3.607 -33.873 1.00 93.00 86 LEU A O 1
ATOM 691 N N . LYS A 1 87 ? 19.659 3.715 -33.136 1.00 91.69 87 LYS A N 1
ATOM 692 C CA . LYS A 1 87 ? 19.045 3.939 -34.457 1.00 91.69 87 LYS A CA 1
ATOM 693 C C . LYS A 1 87 ? 19.603 5.181 -35.150 1.00 91.69 87 LYS A C 1
ATOM 695 O O . LYS A 1 87 ? 19.984 5.102 -36.312 1.00 91.69 87 LYS A O 1
ATOM 700 N N . ASN A 1 88 ? 19.750 6.292 -34.426 1.00 91.56 88 ASN A N 1
ATOM 701 C CA . ASN A 1 88 ? 20.362 7.512 -34.965 1.00 91.56 88 ASN A CA 1
ATOM 702 C C . ASN A 1 88 ? 21.828 7.302 -35.374 1.00 91.56 88 ASN A C 1
ATOM 704 O O . ASN A 1 88 ? 22.288 7.888 -36.350 1.00 91.56 88 ASN A O 1
ATOM 708 N N . ARG A 1 89 ? 22.587 6.490 -34.624 1.00 88.81 89 ARG A N 1
ATOM 709 C CA . ARG A 1 89 ? 23.957 6.121 -35.006 1.00 88.81 89 ARG A CA 1
ATOM 710 C C . ARG A 1 89 ? 23.955 5.237 -36.248 1.00 88.81 89 ARG A C 1
ATOM 712 O O . ARG A 1 89 ? 24.760 5.484 -37.132 1.00 88.81 89 ARG A O 1
ATOM 719 N N . LEU A 1 90 ? 23.059 4.258 -36.320 1.00 88.56 90 LEU A N 1
ATOM 720 C CA . LEU A 1 90 ? 22.953 3.315 -37.433 1.00 88.56 90 LEU A CA 1
ATOM 721 C C . LEU A 1 90 ? 22.614 4.037 -38.743 1.00 88.56 90 LEU A C 1
ATOM 723 O O . LEU A 1 90 ? 23.326 3.861 -39.720 1.00 88.56 90 LEU A O 1
ATOM 727 N N . GLN A 1 91 ? 21.661 4.975 -38.719 1.00 83.75 91 GLN A N 1
ATOM 728 C CA . GLN A 1 91 ? 21.327 5.835 -39.867 1.00 83.75 91 GLN A CA 1
ATOM 729 C C . GLN A 1 91 ? 22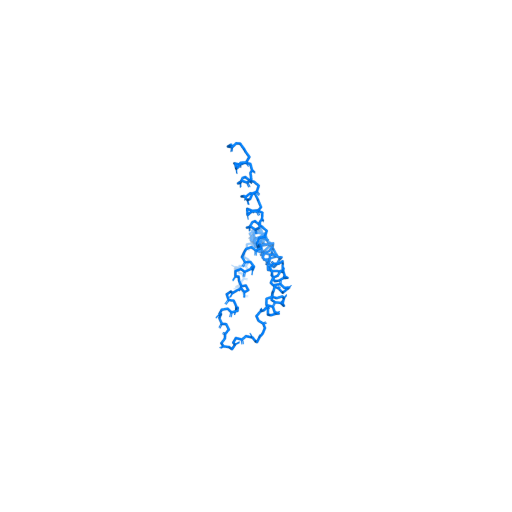.502 6.672 -40.396 1.00 83.75 91 GLN A C 1
ATOM 731 O O . GLN A 1 91 ? 22.498 7.077 -41.553 1.00 83.75 91 GLN A O 1
ATOM 736 N N . ARG A 1 92 ? 23.517 6.964 -39.571 1.00 77.81 92 ARG A N 1
ATOM 737 C CA . ARG A 1 92 ? 24.727 7.666 -40.037 1.00 77.81 92 ARG A CA 1
ATOM 738 C C . ARG A 1 92 ? 25.689 6.757 -40.797 1.00 77.81 92 ARG A C 1
ATOM 740 O O . ARG A 1 92 ? 26.492 7.269 -41.567 1.00 77.81 92 ARG A O 1
ATOM 747 N N . TYR A 1 93 ? 25.647 5.452 -40.539 1.00 71.25 93 TYR A N 1
ATOM 748 C CA . TYR A 1 93 ? 26.510 4.462 -41.187 1.00 71.25 93 TYR A CA 1
ATOM 749 C C . TYR A 1 93 ? 25.802 3.727 -42.333 1.00 71.25 93 TYR A C 1
ATOM 751 O O . TYR A 1 93 ? 26.473 3.281 -43.255 1.00 71.25 93 TYR A O 1
ATOM 759 N N . GLU A 1 94 ? 24.469 3.686 -42.320 1.00 62.16 94 GLU A N 1
ATOM 760 C CA . GLU A 1 94 ? 23.608 3.287 -43.436 1.00 62.16 94 GLU A CA 1
ATOM 761 C C . GLU A 1 94 ? 22.777 4.496 -43.911 1.00 62.16 94 GLU A C 1
ATOM 763 O O . GLU A 1 94 ? 21.576 4.568 -43.637 1.00 62.16 94 GLU A O 1
ATOM 768 N N . PRO A 1 95 ? 23.373 5.493 -44.597 1.00 56.59 95 PRO A N 1
ATOM 769 C CA . PRO A 1 95 ? 22.573 6.360 -45.445 1.00 56.59 95 PRO A CA 1
ATOM 770 C C . PRO A 1 95 ? 22.016 5.457 -46.546 1.00 56.59 95 PRO A C 1
ATOM 772 O O . PRO A 1 95 ? 22.786 4.821 -47.261 1.00 56.59 95 PRO A O 1
ATOM 775 N N . THR A 1 96 ? 20.695 5.330 -46.603 1.00 52.56 96 THR A N 1
ATOM 776 C CA . THR A 1 96 ? 19.935 4.498 -47.537 1.00 52.56 96 THR A CA 1
ATOM 777 C C . THR A 1 96 ? 20.665 4.287 -48.872 1.00 52.56 96 THR A C 1
ATOM 779 O O . THR A 1 96 ? 20.799 5.219 -49.662 1.00 52.56 96 THR A O 1
ATOM 782 N N . GLN A 1 97 ? 21.130 3.061 -49.141 1.00 52.53 97 GLN A N 1
ATOM 783 C CA . GLN A 1 97 ? 21.346 2.606 -50.516 1.00 52.53 97 GLN A CA 1
ATOM 784 C C . GLN A 1 97 ? 19.965 2.316 -51.122 1.00 52.53 97 GLN A C 1
ATOM 786 O O . GLN A 1 97 ? 19.565 1.169 -51.275 1.00 52.53 97 GLN A O 1
ATOM 791 N N . GLU A 1 98 ? 19.220 3.374 -51.421 1.00 52.69 98 GLU A N 1
ATOM 792 C CA . GLU A 1 98 ? 18.114 3.355 -52.376 1.00 52.69 98 GLU A CA 1
ATOM 793 C C . GLU A 1 98 ? 18.463 4.396 -53.436 1.00 52.69 98 GLU A C 1
ATOM 795 O O . GLU A 1 98 ? 18.104 5.560 -53.324 1.00 52.69 98 GLU A O 1
ATOM 800 N N . ASP A 1 99 ? 19.311 3.998 -54.382 1.00 48.50 99 ASP A N 1
ATOM 801 C CA . ASP A 1 99 ? 19.070 4.217 -55.809 1.00 48.50 99 ASP A CA 1
ATOM 802 C C . ASP A 1 99 ? 20.199 3.565 -56.612 1.00 48.50 99 ASP A C 1
ATOM 804 O O . ASP A 1 99 ? 21.360 3.972 -56.578 1.00 48.50 99 ASP A O 1
ATOM 808 N N . GLY A 1 100 ? 19.841 2.488 -57.307 1.00 46.50 100 GLY A N 1
ATOM 809 C CA . GLY A 1 100 ? 20.755 1.704 -58.133 1.00 46.50 100 GLY A CA 1
ATOM 810 C C . GLY A 1 100 ? 20.166 0.394 -58.654 1.00 46.50 100 GLY A C 1
ATOM 811 O O . GLY A 1 100 ? 20.921 -0.511 -58.986 1.00 46.50 100 GLY A O 1
ATOM 812 N N . ALA A 1 101 ? 18.836 0.270 -58.714 1.00 48.94 101 ALA A N 1
ATOM 813 C CA . ALA A 1 101 ? 18.166 -0.718 -59.553 1.00 48.94 101 ALA A CA 1
ATOM 814 C C . ALA A 1 101 ? 17.788 -0.035 -60.876 1.00 48.94 101 ALA A C 1
ATOM 816 O O . ALA A 1 101 ? 16.654 0.397 -61.063 1.00 48.94 101 ALA A O 1
ATOM 817 N N . ALA A 1 102 ? 18.774 0.121 -61.755 1.00 48.97 102 ALA A N 1
ATOM 818 C CA . ALA A 1 102 ? 18.577 0.428 -63.167 1.00 48.97 102 ALA A CA 1
ATOM 819 C C . ALA A 1 102 ? 19.815 -0.032 -63.953 1.00 48.97 102 ALA A C 1
ATOM 821 O O . ALA A 1 102 ? 20.736 0.755 -64.160 1.00 48.97 102 ALA A O 1
ATOM 822 N N . ASP A 1 103 ? 19.843 -1.318 -64.309 1.00 40.78 103 ASP A N 1
ATOM 823 C CA . ASP A 1 103 ? 20.079 -1.795 -65.685 1.00 40.78 103 ASP A CA 1
ATOM 824 C C . ASP A 1 103 ? 19.530 -3.228 -65.825 1.00 40.78 103 ASP A C 1
ATOM 826 O O . ASP A 1 103 ? 19.792 -4.048 -64.911 1.00 40.78 103 ASP A O 1
#

Secondary structure (DSSP, 8-state):
-HHHHHHHHHHHHHHHHHHHTTHHHHHHHHHHHHHH-SS--S-HHHHHHHHHHHHHHHHHHHHHHHHHHHHHHHHHHHHHHHHHHHHHHHHHH----------

Foldseek 3Di:
DVVVVVVVVVVVVVVVVCVVVCVVVQQVVLVVVQVPDPDRDPDSPVSSVVSSVVSVVVVVVVVVVVVVVVVVVVVVVVVVVVVVVVVVVVCVVCVDPPDDPDD

Radius of gyration: 29.1 Å; chains: 1; bounding box: 52×36×100 Å

Organism: Oncorhynchus tshawytscha (NCBI:txid74940)

Sequence (103 aa):
IRANIASESKREQFQRYLEKAGVLDSLTSVLLALYEETEKPNNALDFLKQHLGVAGQESADTEALQQDLRDMRQRCELLAEENKRLKNRLQRYEPTQEDGAAD

InterPro domains:
  IPR026060 Associate of Myc 1 [PTHR13168] (7-99)

pLDDT: mean 82.2, std 15.19, range [40.78, 97.5]